Protein AF-A0A7X8IBM7-F1 (afdb_monomer_lite)

Radius of gyration: 18.52 Å; chains: 1; bounding box: 45×25×58 Å

Sequence (154 aa):
MNSMEETVKLARRVSGMVKEYMAVQDDLFKPSIRKVLRIPGIYRPADYGKNKKILEDLLAGLSEVKSAIRRDASDSSPAEAKFLGNLRGYVSLMTAATEKLAHICGRLGERSGGGDYGKDEYVQDMSELRAVQKEHLEAGVKLHEMMKELSAGG

pLDDT: mean 85.17, std 13.75, range [42.06, 97.62]

Foldseek 3Di:
DDLVVVLVVLVVLVVVLVVLVVVLVCLQDPDDPLCPDPDVPSNDHRPLVVSLVSLVVSLVVLVVSLVSLVVSLVPDDPLSVVLSVLVNVLSVLVNVLSVLSSVLSVLVVCVVVVHDDDPVNNVVSVVVSVVSVVVSVVSVVVSVVSVVVVVVVD

Structure (mmCIF, N/CA/C/O backbone):
data_AF-A0A7X8IBM7-F1
#
_entry.id   AF-A0A7X8IBM7-F1
#
loop_
_atom_site.group_PDB
_atom_site.id
_atom_site.type_symbol
_atom_site.label_atom_id
_atom_site.label_alt_id
_atom_site.label_comp_id
_atom_site.label_asym_id
_atom_site.label_entity_id
_atom_site.label_seq_id
_atom_site.pdbx_PDB_ins_code
_atom_site.Cartn_x
_atom_site.Cartn_y
_atom_site.Cartn_z
_atom_site.occupancy
_atom_site.B_iso_or_equiv
_atom_site.auth_seq_id
_atom_site.auth_comp_id
_atom_site.auth_asym_id
_atom_site.auth_atom_id
_atom_site.pdbx_PDB_model_num
ATOM 1 N N . MET A 1 1 ? 17.076 12.508 -21.867 1.00 51.44 1 MET A N 1
ATOM 2 C CA . MET A 1 1 ? 17.133 11.800 -20.568 1.00 51.44 1 MET A CA 1
ATOM 3 C C . MET A 1 1 ? 17.141 10.311 -20.863 1.00 51.44 1 MET A C 1
ATOM 5 O O . MET A 1 1 ? 16.537 9.922 -21.853 1.00 51.44 1 MET A O 1
ATOM 9 N N . ASN A 1 2 ? 17.904 9.518 -20.112 1.00 70.56 2 ASN A N 1
ATOM 10 C CA . ASN A 1 2 ? 18.102 8.092 -20.390 1.00 70.56 2 ASN A CA 1
ATOM 11 C C . ASN A 1 2 ? 16.898 7.278 -19.864 1.00 70.56 2 ASN A C 1
ATOM 13 O O . ASN A 1 2 ? 16.520 7.470 -18.711 1.00 70.56 2 ASN A O 1
ATOM 17 N N . SER A 1 3 ? 16.315 6.385 -20.676 1.00 79.62 3 SER A N 1
ATOM 18 C CA . SER A 1 3 ? 15.175 5.509 -20.310 1.00 79.62 3 SER A CA 1
ATOM 19 C C . SER A 1 3 ? 15.4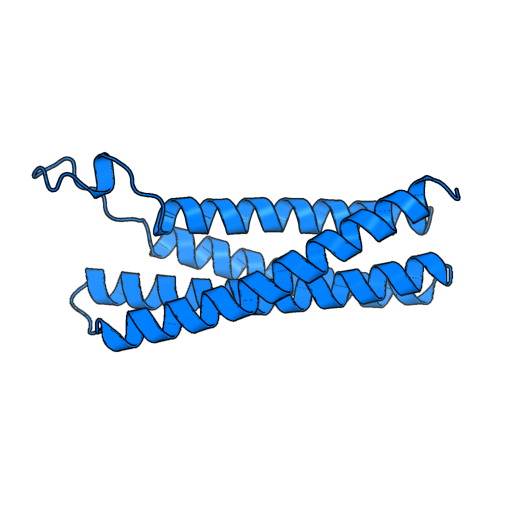03 4.767 -18.981 1.00 79.62 3 SER A C 1
ATOM 21 O O . SER A 1 3 ? 14.524 4.691 -18.115 1.00 79.62 3 SER A O 1
ATOM 23 N N . MET A 1 4 ? 16.641 4.320 -18.757 1.00 81.56 4 MET A N 1
ATOM 24 C CA . MET A 1 4 ? 17.039 3.635 -17.529 1.00 81.56 4 MET A CA 1
ATOM 25 C C . MET A 1 4 ? 16.958 4.538 -16.288 1.00 81.56 4 MET A C 1
ATOM 27 O O . MET A 1 4 ? 16.587 4.094 -15.201 1.00 81.56 4 MET A O 1
ATOM 31 N N . GLU A 1 5 ? 17.275 5.827 -16.431 1.00 85.19 5 GLU A N 1
ATOM 32 C CA . GLU A 1 5 ? 17.233 6.785 -15.323 1.00 85.19 5 GLU A CA 1
ATOM 33 C C . GLU A 1 5 ? 15.795 6.987 -14.820 1.00 85.19 5 GLU A C 1
ATOM 35 O O . GLU A 1 5 ? 15.557 7.002 -13.610 1.00 85.19 5 GLU A O 1
ATOM 40 N N . GLU A 1 6 ? 14.829 7.069 -15.737 1.00 86.25 6 GLU A N 1
ATOM 41 C CA . GLU A 1 6 ? 13.404 7.185 -15.405 1.00 86.25 6 GLU A CA 1
ATOM 42 C C . GLU A 1 6 ? 12.863 5.904 -14.761 1.00 86.25 6 GLU A C 1
ATOM 44 O O . GLU A 1 6 ? 12.192 5.958 -13.726 1.00 86.25 6 GLU A O 1
ATOM 49 N N . THR A 1 7 ? 13.273 4.737 -15.267 1.00 86.81 7 THR A N 1
ATOM 50 C CA . THR A 1 7 ? 12.945 3.439 -14.657 1.00 86.81 7 THR A CA 1
ATOM 51 C C . THR A 1 7 ? 13.427 3.358 -13.201 1.00 86.81 7 THR A C 1
ATOM 53 O O . THR A 1 7 ? 12.677 2.957 -12.302 1.00 86.81 7 THR A O 1
ATOM 56 N N . VAL A 1 8 ? 14.659 3.802 -12.925 1.00 87.94 8 VAL A N 1
ATOM 57 C CA . VAL A 1 8 ? 15.212 3.846 -11.561 1.00 87.94 8 VAL A CA 1
ATOM 58 C C . VAL A 1 8 ? 14.465 4.853 -10.680 1.00 87.94 8 VAL A C 1
ATOM 60 O O .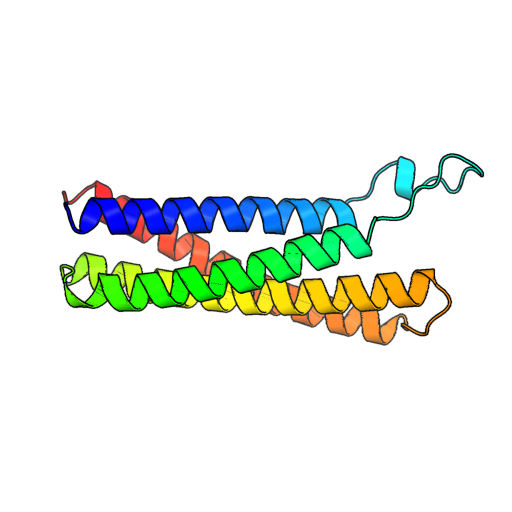 VAL A 1 8 ? 14.204 4.563 -9.507 1.00 87.94 8 VAL A O 1
ATOM 63 N N . LYS A 1 9 ? 14.088 6.023 -11.212 1.00 90.62 9 LYS A N 1
ATOM 64 C CA . LYS A 1 9 ? 13.284 7.017 -10.478 1.00 90.62 9 LYS A CA 1
ATOM 65 C C . LYS A 1 9 ? 11.924 6.453 -10.075 1.00 90.62 9 LYS A C 1
ATOM 67 O O . LYS A 1 9 ? 11.536 6.604 -8.914 1.00 90.62 9 LYS A O 1
ATOM 72 N N . LEU A 1 10 ? 11.239 5.747 -10.975 1.00 91.06 10 LEU A N 1
ATOM 73 C CA . LEU A 1 10 ? 9.969 5.083 -10.672 1.00 91.06 10 LEU A CA 1
ATOM 74 C C . LEU A 1 10 ? 10.124 4.029 -9.575 1.00 91.06 10 LEU A C 1
ATOM 76 O O . LEU A 1 10 ? 9.364 4.040 -8.606 1.00 91.06 10 LEU A O 1
ATOM 80 N N . ALA A 1 11 ? 11.139 3.167 -9.670 1.00 90.25 11 ALA A N 1
ATOM 81 C CA . ALA A 1 11 ? 11.405 2.152 -8.652 1.00 90.25 11 ALA A CA 1
ATOM 82 C C . ALA A 1 11 ? 11.680 2.774 -7.268 1.00 90.25 11 ALA A C 1
ATOM 84 O O . ALA A 1 11 ? 11.156 2.309 -6.252 1.00 90.25 11 ALA A O 1
ATOM 85 N N . ARG A 1 12 ? 12.450 3.871 -7.211 1.00 92.12 12 ARG A N 1
ATOM 86 C CA . ARG A 1 12 ? 12.709 4.614 -5.964 1.00 92.12 12 ARG A CA 1
ATOM 87 C C . ARG A 1 12 ? 11.448 5.255 -5.397 1.00 92.12 12 ARG A C 1
ATOM 89 O O . ARG A 1 12 ? 11.236 5.180 -4.188 1.00 92.12 12 ARG A O 1
ATOM 96 N N . ARG A 1 13 ? 10.605 5.847 -6.250 1.00 93.88 13 ARG A N 1
ATOM 97 C CA . ARG A 1 13 ? 9.315 6.414 -5.836 1.00 93.88 13 ARG A CA 1
ATOM 98 C C . ARG A 1 13 ? 8.440 5.336 -5.201 1.00 93.88 13 ARG A C 1
ATOM 100 O O . ARG A 1 13 ? 7.990 5.525 -4.077 1.00 93.88 13 ARG A O 1
ATOM 107 N N . VAL A 1 14 ? 8.288 4.185 -5.859 1.00 93.56 14 VAL A N 1
ATOM 108 C CA . VAL A 1 14 ? 7.548 3.032 -5.317 1.00 93.56 14 VAL A CA 1
ATOM 109 C C . VAL A 1 14 ? 8.123 2.580 -3.973 1.00 93.56 14 VAL A C 1
ATOM 111 O O . VAL A 1 14 ? 7.373 2.394 -3.021 1.00 93.56 14 VAL A O 1
ATOM 114 N N . SER A 1 15 ? 9.450 2.475 -3.849 1.00 91.50 15 SER A N 1
ATOM 115 C CA . SER A 1 15 ? 10.098 2.128 -2.576 1.00 91.50 15 SER A CA 1
ATOM 116 C C . SER A 1 15 ? 9.772 3.121 -1.450 1.00 91.50 15 SER A C 1
ATOM 118 O O . SER A 1 15 ? 9.556 2.706 -0.311 1.00 91.50 15 SER A O 1
ATOM 120 N N . GLY A 1 16 ? 9.699 4.421 -1.753 1.00 93.88 16 GLY A N 1
ATOM 121 C CA . GLY A 1 16 ? 9.249 5.444 -0.805 1.00 93.88 16 GLY A CA 1
ATOM 122 C C . GLY A 1 16 ? 7.820 5.194 -0.318 1.00 93.88 16 GLY A C 1
ATOM 123 O O . GLY A 1 16 ? 7.581 5.145 0.886 1.00 93.88 16 GLY A O 1
ATOM 124 N N . MET A 1 17 ? 6.902 4.917 -1.245 1.00 95.75 17 MET A N 1
ATOM 125 C CA . MET A 1 17 ? 5.500 4.629 -0.925 1.00 95.75 17 MET A CA 1
ATOM 126 C C . MET A 1 17 ? 5.348 3.372 -0.058 1.00 95.75 17 MET A C 1
ATOM 128 O O . MET A 1 17 ? 4.516 3.333 0.845 1.00 95.75 17 MET A O 1
ATOM 132 N N . VAL A 1 18 ? 6.165 2.339 -0.292 1.00 92.75 18 VAL A N 1
ATOM 133 C CA . VAL A 1 18 ? 6.166 1.118 0.535 1.00 92.75 18 VAL A CA 1
ATOM 134 C C . VAL A 1 18 ? 6.535 1.437 1.983 1.00 92.75 18 VAL A C 1
ATOM 136 O O . VAL A 1 18 ? 5.924 0.900 2.904 1.00 92.75 18 VAL A O 1
ATOM 139 N N . LYS A 1 19 ? 7.495 2.342 2.208 1.00 93.19 19 LYS A N 1
ATOM 140 C CA . LYS A 1 19 ? 7.874 2.765 3.565 1.00 93.19 19 LYS A CA 1
ATOM 141 C C . LYS A 1 19 ? 6.739 3.503 4.268 1.00 93.19 19 LYS A C 1
ATOM 143 O O . LYS A 1 19 ? 6.508 3.260 5.449 1.00 93.19 19 LYS A O 1
ATOM 148 N N . GLU A 1 20 ? 6.025 4.369 3.556 1.00 94.12 20 GLU A N 1
ATOM 149 C CA . GLU A 1 20 ? 4.848 5.064 4.092 1.00 94.12 20 GLU A CA 1
ATOM 150 C C . GLU A 1 20 ? 3.728 4.080 4.446 1.00 94.12 20 GLU A C 1
ATOM 152 O O . GLU A 1 20 ? 3.183 4.134 5.548 1.00 94.12 20 GLU A O 1
ATOM 157 N N . TYR A 1 21 ? 3.454 3.113 3.566 1.00 93.62 21 TYR A N 1
ATOM 158 C CA . TYR A 1 21 ? 2.514 2.026 3.836 1.00 93.62 21 TYR A CA 1
ATOM 159 C C . TYR A 1 21 ? 2.890 1.243 5.106 1.00 93.62 21 TYR A C 1
ATOM 161 O O . TYR A 1 21 ? 2.052 1.042 5.986 1.00 93.62 21 TYR A O 1
ATOM 169 N N . MET A 1 22 ? 4.161 0.849 5.248 1.00 90.44 22 MET A N 1
ATOM 170 C CA . MET A 1 22 ? 4.658 0.152 6.442 1.00 90.44 22 MET A CA 1
ATOM 171 C C . MET A 1 22 ? 4.548 1.007 7.710 1.00 90.44 22 MET A C 1
ATOM 173 O O . MET A 1 22 ? 4.227 0.482 8.773 1.00 90.44 22 MET A O 1
ATOM 177 N N . ALA A 1 23 ? 4.770 2.320 7.615 1.00 91.12 23 ALA A N 1
ATOM 178 C CA . ALA A 1 23 ? 4.615 3.222 8.752 1.00 91.12 23 ALA A CA 1
ATOM 179 C C . ALA A 1 23 ? 3.165 3.250 9.263 1.00 91.12 23 ALA A C 1
ATOM 181 O O . ALA A 1 23 ? 2.947 3.236 10.475 1.00 91.12 23 ALA A O 1
ATOM 182 N N . VAL A 1 24 ? 2.179 3.219 8.360 1.00 91.62 24 VAL A N 1
ATOM 183 C CA . VAL A 1 24 ? 0.761 3.118 8.739 1.00 91.62 24 VAL A CA 1
ATOM 184 C C . VAL A 1 24 ? 0.455 1.766 9.384 1.00 91.62 24 VAL A C 1
ATOM 186 O O . VAL A 1 24 ? -0.236 1.715 10.398 1.00 91.62 24 VAL A O 1
ATOM 189 N N . GLN A 1 25 ? 0.992 0.661 8.859 1.00 89.25 25 GLN A N 1
ATOM 190 C CA . GLN A 1 25 ? 0.827 -0.653 9.493 1.00 89.25 25 GLN A CA 1
ATOM 191 C C . GLN A 1 25 ? 1.389 -0.695 10.912 1.00 89.25 25 GLN A C 1
ATOM 193 O O . GLN A 1 25 ? 0.739 -1.218 11.820 1.00 89.25 25 GLN A O 1
ATOM 198 N N . ASP A 1 26 ? 2.581 -0.135 11.106 1.00 87.00 26 ASP A N 1
ATOM 199 C CA . ASP A 1 26 ? 3.212 -0.033 12.415 1.00 87.00 26 ASP A CA 1
ATOM 200 C C . ASP A 1 26 ? 2.351 0.823 13.359 1.00 87.00 26 ASP A C 1
ATOM 202 O O . ASP A 1 26 ? 2.086 0.432 14.502 1.00 87.00 26 ASP A O 1
ATOM 206 N N . ASP A 1 27 ? 1.838 1.960 12.886 1.00 85.94 27 ASP A N 1
ATOM 207 C CA . ASP A 1 27 ? 0.969 2.814 13.694 1.00 85.94 27 ASP A CA 1
ATOM 208 C C . ASP A 1 27 ? -0.391 2.177 14.007 1.00 85.94 27 ASP A C 1
ATOM 210 O O . ASP A 1 27 ? -0.933 2.409 15.084 1.00 85.94 27 ASP A O 1
ATOM 214 N N . LEU A 1 28 ? -0.924 1.302 13.156 1.00 83.62 28 LEU A N 1
ATOM 215 C CA . LEU A 1 28 ? -2.178 0.601 13.432 1.00 83.62 28 LEU A CA 1
ATOM 216 C C . LEU A 1 28 ? -1.970 -0.612 14.348 1.00 83.62 28 LEU A C 1
ATOM 218 O O . LEU A 1 28 ? -2.638 -0.734 15.375 1.00 83.62 28 LEU A O 1
ATOM 222 N N . PHE A 1 29 ? -1.009 -1.482 14.039 1.00 81.56 29 PHE A N 1
ATOM 223 C CA . PHE A 1 29 ? -0.953 -2.830 14.616 1.00 81.56 29 PHE A CA 1
ATOM 224 C C . PHE A 1 29 ? 0.203 -3.075 15.579 1.00 81.56 29 PHE A C 1
ATOM 226 O O . PHE A 1 29 ? 0.120 -3.996 16.394 1.00 81.56 29 PHE A O 1
ATOM 233 N N . LYS A 1 30 ? 1.279 -2.282 15.532 1.00 75.31 30 LYS A N 1
ATOM 234 C CA . LYS A 1 30 ? 2.433 -2.531 16.401 1.00 75.31 30 LYS A CA 1
ATOM 235 C C . LYS A 1 30 ? 2.033 -2.338 17.866 1.00 75.31 30 LYS A C 1
ATOM 237 O O . LYS A 1 30 ? 1.516 -1.260 18.210 1.00 75.31 30 LYS A O 1
ATOM 242 N N . PRO A 1 31 ? 2.286 -3.333 18.739 1.00 61.28 31 PRO A N 1
ATOM 243 C CA . PRO A 1 31 ? 2.076 -3.185 20.169 1.00 61.28 31 PRO A CA 1
ATOM 244 C C . PRO A 1 31 ? 2.974 -2.057 20.676 1.00 61.28 31 PRO A C 1
ATOM 246 O O . PRO A 1 31 ? 4.197 -2.134 20.583 1.00 61.28 31 PRO A O 1
ATOM 249 N N . SER A 1 32 ? 2.378 -0.988 21.195 1.00 53.84 32 SER A N 1
ATOM 250 C CA . SER A 1 32 ? 3.119 0.059 21.893 1.00 53.84 32 SER A CA 1
ATOM 251 C C . SER A 1 32 ? 2.608 0.149 23.323 1.00 53.84 32 SER A C 1
ATOM 253 O O . SER A 1 32 ? 1.413 -0.005 23.576 1.00 53.84 32 SER A O 1
ATOM 255 N N . ILE A 1 33 ? 3.506 0.422 24.269 1.00 46.50 33 ILE A N 1
ATOM 256 C CA . ILE A 1 33 ? 3.170 0.560 25.696 1.00 46.50 33 ILE A CA 1
ATOM 257 C C . ILE A 1 33 ? 2.052 1.606 25.898 1.00 46.50 33 ILE A C 1
ATOM 259 O O . ILE A 1 33 ? 1.176 1.414 26.737 1.00 46.50 33 ILE A O 1
ATOM 263 N N . ARG A 1 34 ? 2.002 2.651 25.051 1.00 48.41 34 ARG A N 1
ATOM 264 C CA . ARG A 1 34 ? 0.945 3.685 25.043 1.00 48.41 34 ARG A CA 1
ATOM 265 C C . ARG A 1 34 ? -0.427 3.182 24.562 1.00 48.41 34 ARG A C 1
ATOM 267 O O . ARG A 1 34 ? -1.439 3.781 24.909 1.00 48.41 34 ARG A O 1
ATOM 274 N N . LYS A 1 35 ? -0.470 2.109 23.763 1.00 50.44 35 LYS A N 1
ATOM 275 C CA . LYS A 1 35 ? -1.704 1.458 23.280 1.00 50.44 35 LYS A CA 1
ATOM 276 C C . LYS A 1 35 ? -2.186 0.336 24.207 1.00 50.44 35 LYS A C 1
ATOM 278 O O . LYS A 1 35 ? -3.375 0.035 24.220 1.00 50.44 35 LYS A O 1
ATOM 283 N N . VAL A 1 36 ? -1.271 -0.291 24.949 1.00 45.88 36 VAL A N 1
ATOM 284 C CA . VAL A 1 36 ? -1.541 -1.466 25.800 1.00 45.88 36 VAL A CA 1
ATOM 285 C C . VAL A 1 36 ? -1.964 -1.068 27.218 1.00 45.88 36 VAL A C 1
ATOM 287 O O . VAL A 1 36 ? -2.835 -1.711 27.800 1.00 45.88 36 VAL A O 1
ATOM 290 N N . LEU A 1 37 ? -1.415 0.015 27.775 1.00 42.06 37 LEU A N 1
ATOM 291 C CA . LEU A 1 37 ? -1.821 0.518 29.088 1.00 42.06 37 LEU A CA 1
ATOM 292 C C . LEU A 1 37 ? -2.998 1.494 28.952 1.00 42.06 37 LEU A C 1
ATOM 294 O O . LEU A 1 37 ? -2.818 2.666 28.620 1.00 42.06 37 LEU A O 1
ATOM 298 N N . ARG A 1 38 ? -4.214 1.021 29.265 1.00 48.22 38 ARG A N 1
ATOM 299 C CA . ARG A 1 38 ? -5.404 1.862 29.508 1.00 48.22 38 ARG A CA 1
ATOM 300 C C . ARG A 1 38 ? -5.270 2.626 30.835 1.00 48.22 38 ARG A C 1
ATOM 302 O O . ARG A 1 38 ? -6.071 2.452 31.746 1.00 48.22 38 ARG A O 1
ATOM 309 N N . ILE A 1 39 ? -4.241 3.459 30.961 1.00 49.34 39 ILE A N 1
ATOM 310 C CA . ILE A 1 39 ? -4.161 4.439 32.046 1.00 49.34 39 ILE A CA 1
ATOM 311 C C . ILE A 1 39 ? -5.022 5.640 31.620 1.00 49.34 39 ILE A C 1
ATOM 313 O O . ILE A 1 39 ? -4.766 6.201 30.543 1.00 49.34 39 ILE A O 1
ATOM 317 N N . PRO A 1 40 ? -6.039 6.039 32.409 1.00 42.91 40 PRO A N 1
ATOM 318 C CA . PRO A 1 40 ? -6.802 7.258 32.154 1.00 42.91 40 PRO A CA 1
ATOM 319 C C . PRO A 1 40 ? -5.846 8.447 31.955 1.00 42.91 40 PRO A C 1
ATOM 321 O O . PRO A 1 40 ? -5.013 8.718 32.814 1.00 42.91 40 PRO A O 1
ATOM 324 N N . GLY A 1 41 ? -5.910 9.109 30.795 1.00 46.91 41 GLY A N 1
ATOM 325 C CA . GLY A 1 41 ? -5.035 10.238 30.435 1.00 46.91 41 GLY A CA 1
ATOM 326 C C . GLY A 1 41 ? -3.759 9.906 29.638 1.00 46.91 41 GLY A C 1
ATOM 327 O O . GLY A 1 41 ? -3.138 10.827 29.115 1.00 46.91 41 GLY A O 1
ATOM 328 N N . ILE A 1 42 ? -3.376 8.629 29.482 1.00 49.44 42 ILE A N 1
ATOM 329 C CA . ILE A 1 42 ? -2.174 8.205 28.714 1.00 49.44 42 ILE A CA 1
ATOM 330 C C . ILE A 1 42 ? -2.539 7.314 27.512 1.00 49.44 42 ILE A C 1
ATOM 332 O O . ILE A 1 42 ? -1.781 7.240 26.541 1.00 49.44 42 ILE A O 1
ATOM 336 N N . TYR A 1 43 ? -3.717 6.679 27.534 1.00 49.72 43 TYR A N 1
ATOM 337 C CA . TYR A 1 43 ? -4.244 5.942 26.385 1.00 49.72 43 TYR A CA 1
ATOM 338 C C . TYR A 1 43 ? -4.504 6.892 25.213 1.00 49.72 43 TYR A C 1
ATOM 340 O O . TYR A 1 43 ? -5.400 7.736 25.272 1.00 49.72 43 TYR A O 1
ATOM 348 N N . ARG A 1 44 ? -3.735 6.733 24.132 1.00 55.78 44 ARG A N 1
ATOM 349 C CA . ARG A 1 44 ? -3.979 7.426 22.866 1.00 55.78 44 ARG A CA 1
ATOM 350 C C . ARG A 1 44 ? -4.291 6.369 21.803 1.00 55.78 44 ARG A C 1
ATOM 352 O O . ARG A 1 44 ? -3.375 5.635 21.424 1.00 55.78 44 ARG A O 1
ATOM 359 N N . PRO A 1 45 ? -5.558 6.227 21.374 1.00 66.19 45 PRO A N 1
ATOM 360 C CA . PRO A 1 45 ? -5.882 5.348 20.258 1.00 66.19 45 PRO A CA 1
ATOM 361 C C . PRO A 1 45 ? -5.132 5.810 19.001 1.00 66.19 45 PRO A C 1
ATOM 363 O O . PRO A 1 45 ? -4.716 6.969 18.911 1.00 66.19 45 PRO A O 1
ATOM 366 N N . ALA A 1 46 ? -4.924 4.890 18.056 1.00 76.69 46 ALA A N 1
ATOM 367 C CA . ALA A 1 46 ? -4.354 5.242 16.760 1.00 76.69 46 ALA A CA 1
ATOM 368 C C . ALA A 1 46 ? -5.207 6.336 16.099 1.00 76.69 46 ALA A C 1
ATOM 370 O O . ALA A 1 46 ? -6.432 6.354 16.245 1.00 76.69 46 ALA A O 1
ATOM 371 N N . ASP A 1 47 ? -4.560 7.250 15.380 1.00 86.56 47 ASP A N 1
ATOM 372 C CA . ASP A 1 47 ? -5.268 8.297 14.648 1.00 86.56 47 ASP A CA 1
ATOM 373 C C . ASP A 1 47 ? -5.769 7.721 13.319 1.00 86.56 47 ASP A C 1
ATOM 375 O O . ASP A 1 47 ? -5.121 7.823 12.274 1.00 86.56 47 ASP A O 1
ATOM 379 N N . TYR A 1 48 ? -6.922 7.052 13.377 1.00 88.75 48 TYR A N 1
ATOM 380 C CA . TYR A 1 48 ? -7.522 6.396 12.215 1.00 88.75 48 TYR A CA 1
ATOM 381 C C . TYR A 1 48 ? -7.849 7.383 11.091 1.00 88.75 48 TYR A C 1
ATOM 383 O O . TYR A 1 48 ? -7.753 7.017 9.923 1.00 88.75 48 TYR A O 1
ATOM 391 N N . GLY A 1 49 ? -8.192 8.634 11.419 1.00 89.25 49 GLY A N 1
ATOM 392 C CA . GLY A 1 49 ? -8.461 9.674 10.426 1.00 89.25 49 GLY A CA 1
ATOM 393 C C . GLY A 1 49 ? -7.197 10.062 9.664 1.00 89.25 49 GLY A C 1
ATOM 394 O O . GLY A 1 49 ? -7.183 10.054 8.433 1.00 89.25 49 GLY A O 1
ATOM 395 N N . LYS A 1 50 ? -6.104 10.323 10.390 1.00 93.06 50 LYS A N 1
ATOM 396 C CA . LYS A 1 50 ? -4.797 10.605 9.787 1.00 93.06 50 LYS A CA 1
ATOM 397 C C . LYS A 1 50 ? -4.289 9.430 8.952 1.00 93.06 50 LYS A C 1
ATOM 399 O O . LYS A 1 50 ? -3.855 9.638 7.822 1.00 93.06 50 LYS A O 1
ATOM 404 N N . ASN A 1 51 ? -4.349 8.211 9.485 1.00 93.31 51 ASN A N 1
ATOM 405 C CA . ASN A 1 51 ? -3.879 7.019 8.779 1.00 93.31 51 ASN A CA 1
ATOM 406 C C . ASN A 1 51 ? -4.711 6.731 7.528 1.00 93.31 51 ASN A C 1
ATOM 408 O O . ASN A 1 51 ? -4.137 6.437 6.484 1.00 93.31 51 ASN A O 1
ATOM 412 N N . LYS A 1 52 ? -6.040 6.886 7.591 1.00 94.06 52 LYS A N 1
ATOM 413 C CA . LYS A 1 52 ? -6.908 6.746 6.417 1.00 94.06 52 LYS A CA 1
ATOM 414 C C . LYS A 1 52 ? -6.529 7.741 5.321 1.00 94.06 52 LYS A C 1
ATOM 416 O O . LYS A 1 52 ? -6.364 7.326 4.181 1.00 94.06 52 LYS A O 1
ATOM 421 N N . LYS A 1 53 ? -6.299 9.010 5.674 1.00 96.06 53 LYS A N 1
ATOM 422 C CA . LYS A 1 53 ? -5.860 10.029 4.712 1.00 96.06 53 LYS A CA 1
ATOM 423 C C . LYS A 1 53 ? -4.525 9.671 4.050 1.00 96.06 53 LYS A C 1
ATOM 425 O O . LYS A 1 53 ? -4.418 9.748 2.835 1.00 96.06 53 LYS A O 1
ATOM 430 N N . ILE A 1 54 ? -3.533 9.224 4.828 1.00 96.50 54 ILE A N 1
ATOM 431 C CA . ILE A 1 54 ? -2.241 8.771 4.276 1.00 96.50 54 ILE A CA 1
ATOM 432 C C . ILE A 1 54 ? -2.453 7.627 3.274 1.00 96.50 54 ILE A C 1
ATOM 434 O O . ILE A 1 54 ? -1.827 7.605 2.219 1.00 96.50 54 ILE A O 1
ATOM 438 N N . LEU A 1 55 ? -3.344 6.681 3.580 1.00 97.38 55 LEU A N 1
ATOM 439 C CA . LEU A 1 55 ? -3.648 5.567 2.681 1.00 97.38 55 LEU A CA 1
ATOM 440 C C . LEU A 1 55 ? -4.370 6.029 1.406 1.00 97.38 55 LEU A C 1
ATOM 442 O O . LEU A 1 55 ? -4.062 5.528 0.331 1.00 97.38 55 LEU A O 1
ATOM 446 N N . GLU A 1 56 ? -5.285 6.995 1.493 1.00 97.00 56 GLU A N 1
ATOM 447 C CA . GLU A 1 56 ? -5.947 7.599 0.327 1.00 97.00 56 GLU A CA 1
ATOM 448 C C . GLU A 1 56 ? -4.949 8.348 -0.573 1.00 97.00 56 GLU A C 1
ATOM 450 O O . GLU A 1 56 ? -4.943 8.146 -1.791 1.00 97.00 56 GLU A O 1
ATOM 455 N N . ASP A 1 57 ? -4.047 9.134 0.023 1.00 97.12 57 ASP A N 1
ATOM 456 C CA . ASP A 1 57 ? -2.970 9.830 -0.691 1.00 97.12 57 ASP A CA 1
ATOM 457 C C . ASP A 1 57 ? -2.018 8.821 -1.372 1.00 97.12 57 ASP A C 1
ATOM 459 O O . ASP A 1 57 ? -1.626 8.996 -2.532 1.00 97.12 57 ASP A O 1
ATOM 463 N N . LEU A 1 58 ? -1.705 7.704 -0.699 1.00 97.06 58 LEU A N 1
ATOM 464 C CA . LEU A 1 58 ? -0.944 6.596 -1.281 1.00 97.06 58 LEU A CA 1
ATOM 465 C C . LEU A 1 58 ? -1.662 5.980 -2.488 1.00 97.06 58 LEU A C 1
ATOM 467 O O . LEU A 1 58 ? -1.020 5.742 -3.511 1.00 97.06 58 LEU A O 1
ATOM 471 N N . LEU A 1 59 ? -2.974 5.740 -2.416 1.00 97.62 59 LEU A N 1
ATOM 472 C CA . LEU A 1 59 ? -3.742 5.189 -3.541 1.00 97.62 59 LEU A CA 1
ATOM 473 C C . LEU A 1 59 ? -3.701 6.106 -4.766 1.00 97.62 59 LEU A C 1
ATOM 475 O O . LEU A 1 59 ? -3.477 5.626 -5.884 1.00 97.62 59 LEU A O 1
ATOM 479 N N . ALA A 1 60 ? -3.845 7.417 -4.559 1.00 96.50 60 ALA A N 1
ATOM 480 C CA . ALA A 1 60 ? -3.700 8.401 -5.626 1.00 96.50 60 ALA A CA 1
ATOM 481 C C . ALA A 1 60 ? -2.298 8.328 -6.257 1.00 96.50 60 ALA A C 1
ATOM 483 O O . ALA A 1 60 ? -2.168 8.163 -7.474 1.00 96.50 60 ALA A O 1
ATOM 484 N N . GLY A 1 61 ? -1.245 8.323 -5.434 1.00 96.31 61 GLY A N 1
ATOM 485 C CA . GLY A 1 61 ? 0.131 8.203 -5.916 1.00 96.31 61 GLY A CA 1
ATOM 486 C C . GLY A 1 61 ? 0.413 6.889 -6.663 1.00 96.31 61 GLY A C 1
ATOM 487 O O . GLY A 1 61 ? 1.132 6.891 -7.663 1.00 96.31 61 GLY A O 1
ATOM 488 N N . LEU A 1 62 ? -0.169 5.762 -6.235 1.00 95.88 62 LEU A N 1
ATOM 489 C CA . LEU A 1 62 ? 0.027 4.455 -6.877 1.00 95.88 62 LEU A CA 1
ATOM 490 C C . LEU A 1 62 ? -0.640 4.425 -8.257 1.00 95.88 62 LEU A C 1
ATOM 492 O O . LEU A 1 62 ? -0.108 3.824 -9.196 1.00 95.88 62 LEU A O 1
ATOM 496 N N . SER A 1 63 ? -1.777 5.112 -8.403 1.00 95.06 63 SER A N 1
ATOM 497 C CA . SER A 1 63 ? -2.450 5.311 -9.689 1.00 95.06 63 SER A CA 1
ATOM 498 C C . SER A 1 63 ? -1.602 6.143 -10.661 1.00 95.06 63 SER A C 1
ATOM 500 O O . SER A 1 63 ? -1.438 5.776 -11.833 1.00 95.06 63 SER A O 1
ATOM 502 N N . GLU A 1 64 ? -0.982 7.220 -10.172 1.00 94.75 64 GLU A N 1
ATOM 503 C CA . GLU A 1 64 ? -0.053 8.030 -10.968 1.00 94.75 64 GLU A CA 1
ATOM 504 C C . GLU A 1 64 ? 1.161 7.221 -11.424 1.00 94.75 64 GLU A C 1
ATOM 506 O O . GLU A 1 64 ? 1.525 7.261 -12.601 1.00 94.75 64 GLU A O 1
ATOM 511 N N . VAL A 1 65 ? 1.763 6.444 -10.519 1.00 94.31 65 VAL A N 1
ATOM 512 C CA . VAL A 1 65 ? 2.911 5.585 -10.834 1.00 94.31 65 VAL A CA 1
ATOM 513 C C . VAL A 1 65 ? 2.538 4.529 -11.873 1.00 94.31 65 VAL A C 1
ATOM 515 O O . VAL A 1 65 ? 3.266 4.358 -12.848 1.00 94.31 65 VAL A O 1
ATOM 518 N N . LYS A 1 66 ? 1.388 3.856 -11.735 1.00 93.44 66 LYS A N 1
ATOM 519 C CA . LYS A 1 66 ? 0.882 2.922 -12.761 1.00 93.44 66 LYS A CA 1
ATOM 520 C C . LYS A 1 66 ? 0.769 3.581 -14.131 1.00 93.44 66 LYS A C 1
ATOM 522 O O . LYS A 1 66 ? 1.077 2.951 -15.144 1.00 93.44 66 LYS A O 1
ATOM 527 N N . SER A 1 67 ? 0.304 4.825 -14.161 1.00 92.06 67 SER A N 1
ATOM 528 C CA . SER A 1 67 ? 0.151 5.594 -15.394 1.00 92.06 67 SER A CA 1
ATOM 529 C C . SER A 1 67 ? 1.503 5.999 -15.981 1.00 92.06 67 SER A C 1
ATOM 531 O O . SER A 1 67 ? 1.673 5.912 -17.192 1.00 92.06 67 SER A O 1
ATOM 533 N N . ALA A 1 68 ? 2.473 6.371 -15.142 1.00 90.94 68 ALA A N 1
ATOM 534 C CA . ALA A 1 68 ? 3.841 6.658 -15.567 1.00 90.94 68 ALA A CA 1
ATOM 535 C C . ALA A 1 68 ? 4.531 5.419 -16.151 1.00 90.94 68 ALA A C 1
ATOM 537 O O . ALA A 1 68 ? 5.004 5.475 -17.276 1.00 90.94 68 ALA A O 1
ATOM 538 N N . ILE A 1 69 ? 4.447 4.268 -15.474 1.00 90.62 69 ILE A N 1
ATOM 539 C CA . ILE A 1 69 ? 5.017 3.005 -15.969 1.00 90.62 69 ILE A CA 1
ATOM 540 C C . ILE A 1 69 ? 4.479 2.647 -17.364 1.00 90.62 69 ILE A C 1
ATOM 542 O O . ILE A 1 69 ? 5.225 2.166 -18.209 1.00 90.62 69 ILE A O 1
ATOM 546 N N . ARG A 1 70 ? 3.182 2.868 -17.625 1.00 87.12 70 ARG A N 1
ATOM 547 C CA . ARG A 1 70 ? 2.588 2.606 -18.948 1.00 87.12 70 ARG A CA 1
ATOM 548 C C . ARG A 1 70 ? 3.154 3.499 -20.049 1.00 87.12 70 ARG A C 1
ATOM 550 O O . ARG A 1 70 ? 3.230 3.032 -21.178 1.00 87.12 70 ARG A O 1
ATOM 557 N N . ARG A 1 71 ? 3.472 4.757 -19.734 1.00 86.44 71 ARG A N 1
ATOM 558 C CA . ARG A 1 71 ? 4.075 5.687 -20.694 1.00 86.44 71 ARG A CA 1
ATOM 559 C C . ARG A 1 71 ? 5.524 5.307 -20.954 1.00 86.44 71 ARG A C 1
ATOM 561 O O . ARG A 1 71 ? 5.894 5.137 -22.101 1.00 86.44 71 ARG A O 1
ATOM 568 N N . ASP A 1 72 ? 6.297 5.081 -19.900 1.00 79.94 72 ASP A N 1
ATOM 569 C CA . ASP A 1 72 ? 7.738 4.852 -20.025 1.00 79.94 72 ASP A CA 1
ATOM 570 C C . ASP A 1 72 ? 8.052 3.509 -20.702 1.00 79.94 72 ASP A C 1
ATOM 572 O O . ASP A 1 72 ? 9.057 3.391 -21.397 1.00 79.94 72 ASP A O 1
ATOM 576 N N . ALA A 1 73 ? 7.157 2.519 -20.571 1.00 75.94 73 ALA A N 1
ATOM 577 C CA . ALA A 1 73 ? 7.285 1.206 -21.202 1.00 75.94 73 ALA A CA 1
ATOM 578 C C . ALA A 1 73 ? 7.249 1.220 -22.745 1.00 75.94 73 ALA A C 1
ATOM 580 O O . ALA A 1 73 ? 7.635 0.218 -23.346 1.00 75.94 73 ALA A O 1
ATOM 581 N N . SER A 1 74 ? 6.760 2.285 -23.398 1.00 72.06 74 SER A N 1
ATOM 582 C CA . SER A 1 74 ? 6.684 2.330 -24.870 1.00 72.06 74 SER A CA 1
ATOM 583 C C . SER A 1 74 ? 8.046 2.497 -25.538 1.00 72.06 74 SER A C 1
ATOM 585 O O . SER A 1 74 ? 8.229 2.032 -26.660 1.00 72.06 74 SER A O 1
ATOM 587 N N . ASP A 1 75 ? 8.993 3.116 -24.831 1.00 78.31 75 ASP A N 1
ATOM 588 C CA . ASP A 1 75 ? 10.271 3.566 -25.392 1.00 78.31 75 ASP A CA 1
ATOM 589 C C . ASP A 1 75 ? 11.470 2.805 -24.789 1.00 78.31 75 ASP A C 1
ATOM 591 O O . ASP A 1 75 ? 12.626 3.156 -25.029 1.00 78.31 75 ASP A O 1
ATOM 595 N N . SER A 1 76 ? 11.210 1.762 -23.989 1.00 82.50 76 SER A N 1
ATOM 596 C CA . SER A 1 76 ? 12.237 1.034 -23.233 1.00 82.50 76 SER A CA 1
ATOM 597 C C . SER A 1 76 ? 12.829 -0.156 -23.992 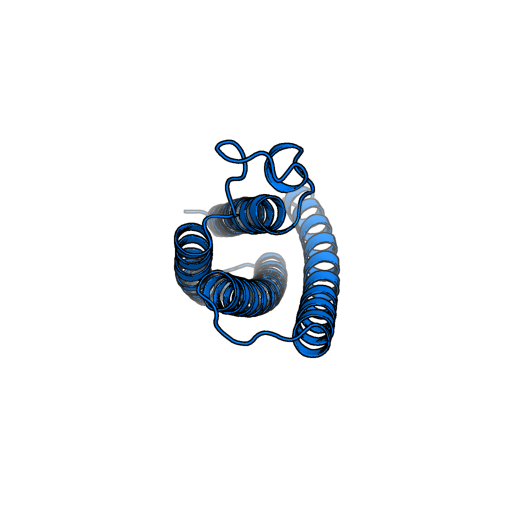1.00 82.50 76 SER A C 1
ATOM 599 O O . SER A 1 76 ? 12.200 -0.759 -24.865 1.00 82.50 76 SER A O 1
ATOM 601 N N . SER A 1 77 ? 14.032 -0.577 -23.590 1.00 86.69 77 SER A N 1
ATOM 602 C CA . SER A 1 77 ? 14.608 -1.846 -24.062 1.00 86.69 77 SER A CA 1
ATOM 603 C C . S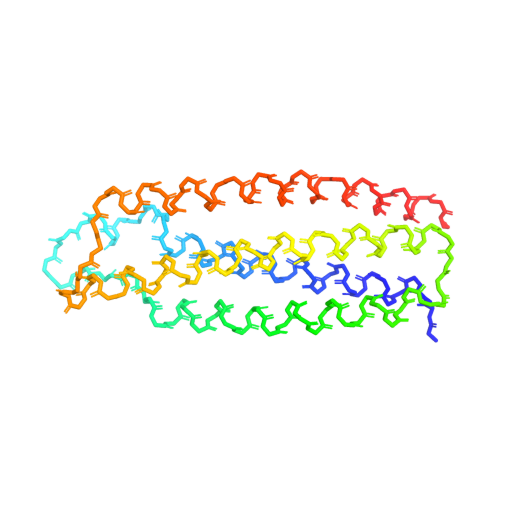ER A 1 77 ? 13.758 -3.058 -23.623 1.00 86.69 77 SER A C 1
ATOM 605 O O . SER A 1 77 ? 13.009 -2.963 -22.648 1.00 86.69 77 SER A O 1
ATOM 607 N N . PRO A 1 78 ? 13.885 -4.245 -24.250 1.00 87.88 78 PRO A N 1
ATOM 608 C CA . PRO A 1 78 ? 13.130 -5.433 -23.833 1.00 87.88 78 PRO A CA 1
ATOM 609 C C . PRO A 1 78 ? 13.326 -5.820 -22.356 1.00 87.88 78 PRO A C 1
ATOM 611 O O . PRO A 1 78 ? 12.386 -6.277 -21.701 1.00 87.88 78 PRO A O 1
ATOM 614 N N . ALA A 1 79 ? 14.533 -5.623 -21.815 1.00 86.69 79 ALA A N 1
ATOM 615 C CA . ALA A 1 79 ? 14.836 -5.888 -20.410 1.00 86.69 79 ALA A CA 1
ATOM 616 C C . ALA A 1 79 ? 14.150 -4.871 -19.479 1.00 86.69 79 ALA A C 1
ATOM 618 O O . ALA A 1 79 ? 13.522 -5.266 -18.492 1.00 86.69 79 ALA A O 1
ATOM 619 N N . GLU A 1 80 ? 14.200 -3.582 -19.827 1.00 87.75 80 GLU A N 1
ATOM 620 C CA . GLU A 1 80 ? 13.503 -2.515 -19.099 1.00 87.75 80 GLU A CA 1
ATOM 621 C C . GLU A 1 80 ? 11.983 -2.705 -19.151 1.00 87.75 80 GLU A C 1
ATOM 623 O O . GLU A 1 80 ? 11.327 -2.683 -18.112 1.00 87.75 80 GLU A O 1
ATOM 628 N N . ALA A 1 81 ? 11.415 -2.995 -20.324 1.00 89.19 81 ALA A N 1
ATOM 629 C CA . ALA A 1 81 ? 9.985 -3.241 -20.495 1.00 89.19 81 ALA A CA 1
ATOM 630 C C . ALA A 1 81 ? 9.506 -4.435 -19.649 1.00 89.19 81 ALA A C 1
ATOM 632 O O . ALA A 1 81 ? 8.451 -4.376 -19.008 1.00 89.19 81 ALA A O 1
ATOM 633 N N . LYS A 1 82 ? 10.307 -5.510 -19.571 1.00 91.00 82 LYS A N 1
ATOM 634 C CA . LYS A 1 82 ? 10.035 -6.654 -18.686 1.00 91.00 82 LYS A CA 1
ATOM 635 C C . LYS A 1 82 ? 10.037 -6.232 -17.215 1.00 91.00 82 LYS A C 1
ATOM 637 O O . LYS A 1 82 ? 9.145 -6.643 -16.466 1.00 91.00 82 LYS A O 1
ATOM 642 N N . PHE A 1 83 ? 11.008 -5.428 -16.785 1.00 91.75 83 PHE A N 1
ATOM 643 C CA . PHE A 1 83 ? 11.062 -4.906 -15.417 1.00 91.75 83 PHE A CA 1
ATOM 644 C C . PHE A 1 83 ? 9.875 -3.998 -15.099 1.00 91.75 83 PHE A C 1
ATOM 646 O O . PHE A 1 83 ? 9.175 -4.246 -14.119 1.00 91.75 83 PHE A O 1
ATOM 653 N N . LEU A 1 84 ? 9.575 -3.027 -15.960 1.00 92.44 84 LEU A N 1
ATOM 654 C CA . LEU A 1 84 ? 8.430 -2.124 -15.835 1.00 92.44 84 LEU A CA 1
ATOM 655 C C . LEU A 1 84 ? 7.101 -2.892 -15.770 1.00 92.44 84 LEU A C 1
ATOM 657 O O . LEU A 1 84 ? 6.239 -2.575 -14.948 1.00 92.44 84 LEU A O 1
ATOM 661 N N . GLY A 1 85 ? 6.949 -3.965 -16.551 1.00 92.88 85 GLY A N 1
ATOM 662 C CA . GLY A 1 85 ? 5.798 -4.866 -16.464 1.00 92.88 85 GLY A CA 1
ATOM 663 C C . GLY A 1 85 ? 5.644 -5.518 -15.083 1.00 92.88 85 GLY A C 1
ATOM 664 O O . GLY A 1 85 ? 4.549 -5.509 -14.514 1.00 92.88 85 GLY A O 1
ATOM 665 N N . ASN A 1 86 ? 6.738 -6.024 -14.504 1.00 94.31 86 ASN A N 1
ATOM 666 C CA . ASN A 1 86 ? 6.723 -6.592 -13.150 1.00 94.31 86 ASN A CA 1
ATOM 667 C C . ASN A 1 86 ? 6.495 -5.504 -12.086 1.00 94.31 86 ASN A C 1
ATOM 669 O O . ASN A 1 86 ? 5.732 -5.728 -11.147 1.00 94.31 86 ASN A O 1
ATOM 673 N N . LEU A 1 87 ? 7.072 -4.309 -12.262 1.00 94.56 87 LEU A N 1
ATOM 674 C CA . LEU A 1 87 ? 6.892 -3.174 -11.355 1.00 94.56 87 LEU A CA 1
ATOM 675 C C . LEU A 1 87 ? 5.426 -2.740 -11.321 1.00 94.56 87 LEU A C 1
ATOM 677 O O . LEU A 1 87 ? 4.867 -2.513 -10.253 1.00 94.56 87 LEU A O 1
ATOM 681 N N . ARG A 1 88 ? 4.755 -2.710 -12.475 1.00 94.81 88 ARG A N 1
ATOM 682 C CA . ARG A 1 88 ? 3.315 -2.439 -12.556 1.00 94.81 88 ARG A CA 1
ATOM 683 C C . ARG A 1 88 ? 2.479 -3.508 -11.849 1.00 94.81 88 ARG A C 1
ATOM 685 O O . ARG A 1 88 ? 1.483 -3.165 -11.205 1.00 94.81 88 ARG A O 1
ATOM 692 N N . GLY A 1 89 ? 2.853 -4.782 -11.971 1.00 95.12 89 GLY A N 1
ATOM 693 C CA . GLY A 1 89 ? 2.219 -5.882 -11.237 1.00 95.12 89 GLY A CA 1
ATOM 694 C C . GLY A 1 89 ? 2.344 -5.693 -9.725 1.00 95.12 89 GLY A C 1
ATOM 695 O O . GLY A 1 89 ? 1.343 -5.688 -9.013 1.00 95.12 89 GLY A O 1
ATOM 696 N N . TYR A 1 90 ? 3.554 -5.398 -9.255 1.00 94.81 90 TYR A N 1
ATOM 697 C CA . TYR A 1 90 ? 3.833 -5.093 -7.854 1.00 94.81 90 TYR A CA 1
ATOM 698 C C . TYR A 1 90 ? 3.046 -3.888 -7.330 1.00 94.81 90 TYR A C 1
ATOM 700 O O . TYR A 1 90 ? 2.373 -3.992 -6.308 1.00 94.81 90 TYR A O 1
ATOM 708 N N . VAL A 1 91 ? 3.028 -2.772 -8.068 1.00 95.81 91 VAL A N 1
ATOM 709 C CA . VAL A 1 91 ? 2.222 -1.590 -7.714 1.00 95.81 91 VAL A CA 1
ATOM 710 C C . VAL A 1 91 ? 0.730 -1.936 -7.660 1.00 95.81 91 VAL A C 1
ATOM 712 O O . VAL A 1 91 ? -0.009 -1.364 -6.862 1.00 95.81 91 VAL A O 1
ATOM 715 N N . SER A 1 92 ? 0.259 -2.893 -8.468 1.00 96.19 92 SER A N 1
ATOM 716 C CA . SER A 1 92 ? -1.132 -3.365 -8.413 1.00 96.19 92 SER A CA 1
ATOM 717 C C . SER A 1 92 ? -1.446 -4.118 -7.127 1.00 96.19 92 SER A C 1
ATOM 719 O O . SER A 1 92 ? -2.446 -3.799 -6.488 1.00 96.19 92 SER A O 1
ATOM 721 N N . LEU A 1 93 ? -0.565 -5.025 -6.709 1.00 95.44 93 LEU A N 1
ATOM 722 C CA . LEU A 1 93 ? -0.678 -5.718 -5.424 1.00 95.44 93 LEU A CA 1
ATOM 723 C C . LEU A 1 93 ? -0.596 -4.735 -4.249 1.00 95.44 93 LEU A C 1
ATOM 725 O O . LEU A 1 93 ? -1.387 -4.816 -3.313 1.00 95.44 93 LEU A O 1
ATOM 729 N N . MET A 1 94 ? 0.294 -3.743 -4.333 1.00 95.50 94 MET A N 1
ATOM 730 C CA . MET A 1 94 ? 0.399 -2.681 -3.332 1.00 95.50 94 MET A CA 1
ATOM 731 C C . MET A 1 94 ? -0.872 -1.824 -3.254 1.00 95.50 94 MET A C 1
ATOM 733 O O . MET A 1 94 ? -1.284 -1.440 -2.161 1.00 95.50 94 MET A O 1
ATOM 737 N N . THR A 1 95 ? -1.519 -1.556 -4.396 1.00 97.31 95 THR A N 1
ATOM 738 C CA . THR A 1 95 ? -2.809 -0.845 -4.437 1.00 97.31 95 THR A CA 1
ATOM 739 C C . THR A 1 95 ? -3.852 -1.642 -3.657 1.00 97.31 95 THR A C 1
ATOM 741 O O . THR A 1 95 ? -4.422 -1.115 -2.709 1.00 97.31 95 THR A O 1
ATOM 744 N N . ALA A 1 96 ? -4.014 -2.932 -3.966 1.00 96.69 96 ALA A N 1
ATOM 745 C CA . ALA A 1 96 ? -4.978 -3.798 -3.286 1.00 96.69 96 ALA A CA 1
ATOM 746 C C . ALA A 1 96 ? -4.692 -3.928 -1.776 1.00 96.69 96 ALA A C 1
ATOM 748 O O . ALA A 1 96 ? -5.607 -3.895 -0.952 1.00 96.69 96 ALA A O 1
ATOM 749 N N . ALA A 1 97 ? -3.416 -4.027 -1.387 1.00 95.62 97 ALA A N 1
ATOM 750 C CA . ALA A 1 97 ? -3.016 -4.064 0.019 1.00 95.62 97 ALA A CA 1
ATOM 751 C C . ALA A 1 97 ? -3.331 -2.745 0.747 1.00 95.62 97 ALA A C 1
ATOM 753 O O . ALA A 1 97 ? -3.727 -2.762 1.915 1.00 95.62 97 ALA A O 1
ATOM 754 N N . THR A 1 98 ? -3.154 -1.608 0.068 1.00 97.12 98 THR A N 1
ATOM 755 C CA . THR A 1 98 ? -3.473 -0.270 0.589 1.00 97.12 98 THR A CA 1
ATOM 756 C C . THR A 1 98 ? -4.983 -0.071 0.715 1.00 97.12 98 THR A C 1
ATOM 758 O O . THR A 1 98 ? -5.433 0.406 1.751 1.00 97.12 98 THR A O 1
ATOM 761 N N . GLU A 1 99 ? -5.775 -0.509 -0.268 1.00 97.50 99 GLU A N 1
ATOM 762 C CA . GLU A 1 99 ? -7.247 -0.469 -0.229 1.00 97.50 99 GLU A CA 1
ATOM 763 C C . GLU A 1 99 ? -7.799 -1.273 0.952 1.00 97.50 99 GLU A C 1
ATOM 765 O O . GLU A 1 99 ? -8.595 -0.755 1.738 1.00 97.50 99 GLU A O 1
ATOM 770 N N . LYS A 1 100 ? -7.328 -2.515 1.136 1.00 95.38 100 LYS A N 1
ATOM 771 C CA . LYS A 1 100 ? -7.731 -3.346 2.282 1.00 95.38 100 LYS A CA 1
ATOM 772 C C . LYS A 1 100 ? -7.337 -2.711 3.613 1.00 95.38 100 LYS A C 1
ATOM 774 O O . LYS A 1 100 ? -8.133 -2.698 4.549 1.00 95.38 100 LYS A O 1
ATOM 779 N N . LEU A 1 101 ? -6.133 -2.145 3.706 1.00 94.44 101 LEU A N 1
ATOM 780 C CA . LEU A 1 101 ? -5.697 -1.468 4.925 1.00 94.44 101 LEU A CA 1
ATOM 781 C C . LEU A 1 101 ? -6.520 -0.202 5.207 1.00 94.44 101 LEU A C 1
ATOM 783 O O . LEU A 1 101 ? -6.849 0.054 6.363 1.00 94.44 101 LEU A O 1
ATOM 787 N N . ALA A 1 102 ? -6.892 0.560 4.174 1.00 96.00 102 ALA A N 1
ATOM 788 C CA . ALA A 1 102 ? -7.745 1.741 4.301 1.00 96.00 102 ALA A CA 1
ATOM 789 C C . ALA A 1 102 ? -9.154 1.366 4.769 1.00 96.00 102 ALA A C 1
ATOM 791 O O . ALA A 1 102 ? -9.699 2.032 5.651 1.00 96.00 102 ALA A O 1
ATOM 792 N N . HIS A 1 103 ? -9.702 0.264 4.244 1.00 95.31 103 HIS A N 1
ATOM 793 C CA . HIS A 1 103 ? -10.966 -0.305 4.703 1.00 95.31 103 HIS A CA 1
ATOM 794 C C . HIS A 1 103 ? -10.911 -0.656 6.195 1.00 95.31 103 HIS A C 1
ATOM 796 O O . HIS A 1 103 ? -11.696 -0.126 6.980 1.00 95.31 103 HIS A O 1
ATOM 802 N N . ILE A 1 104 ? -9.922 -1.458 6.607 1.00 91.62 104 ILE A N 1
ATOM 803 C CA . ILE A 1 104 ? -9.733 -1.855 8.010 1.00 91.62 104 ILE A CA 1
ATOM 804 C C . ILE A 1 104 ? -9.540 -0.629 8.907 1.00 91.62 104 ILE A C 1
ATOM 806 O O . ILE A 1 104 ? -10.136 -0.548 9.979 1.00 91.62 104 ILE A O 1
ATOM 810 N N . CYS A 1 105 ? -8.730 0.343 8.479 1.00 92.06 105 CYS A N 1
ATOM 811 C CA . CYS A 1 105 ? -8.506 1.586 9.213 1.00 92.06 105 CYS A CA 1
ATOM 812 C C . CYS A 1 105 ? -9.815 2.369 9.406 1.00 92.06 105 CYS A C 1
ATOM 814 O O . CYS A 1 105 ? -10.074 2.868 10.501 1.00 92.06 105 CYS A O 1
ATOM 816 N N . GLY A 1 106 ? -10.660 2.431 8.372 1.00 91.44 106 GLY A N 1
ATOM 817 C CA . GLY A 1 106 ? -11.996 3.021 8.439 1.00 91.44 106 GLY A CA 1
ATOM 818 C C . GLY A 1 106 ? -12.903 2.306 9.440 1.00 91.44 106 GLY A C 1
ATOM 819 O O . GLY A 1 106 ? -13.411 2.951 10.356 1.00 91.44 106 GLY A O 1
ATOM 820 N N . ARG A 1 107 ? -13.027 0.975 9.335 1.00 91.44 107 ARG A N 1
ATOM 821 C CA . ARG A 1 107 ? -13.852 0.155 10.243 1.00 91.44 107 ARG A CA 1
ATOM 822 C C . ARG A 1 107 ? -13.386 0.245 11.700 1.00 91.44 107 ARG A C 1
ATOM 824 O O . ARG A 1 107 ? -14.201 0.333 12.616 1.00 91.44 107 ARG A O 1
ATOM 831 N N . LEU A 1 108 ? -12.072 0.281 11.945 1.00 88.69 108 LEU A N 1
ATOM 832 C CA . LEU A 1 108 ? -11.515 0.507 13.286 1.00 88.69 108 LEU A CA 1
ATOM 833 C C . LEU A 1 108 ? -11.841 1.910 13.819 1.00 88.69 108 LEU A C 1
ATOM 835 O O . LEU A 1 108 ? -12.151 2.054 15.005 1.00 88.69 108 LEU A O 1
ATOM 839 N N . GLY A 1 109 ? -11.809 2.924 12.951 1.00 88.50 109 GLY A N 1
ATOM 840 C CA . GLY A 1 109 ? -12.246 4.282 13.268 1.00 88.50 109 GLY A CA 1
ATOM 841 C C . GLY A 1 109 ? -13.716 4.333 13.681 1.00 88.50 109 GLY A C 1
ATOM 842 O O . GLY A 1 109 ? -14.025 4.833 14.762 1.00 88.50 109 GLY A O 1
ATOM 843 N N . GLU A 1 110 ? -14.606 3.743 12.882 1.00 88.56 110 GLU A N 1
ATOM 844 C CA . GLU A 1 110 ? -16.043 3.635 13.177 1.00 88.56 110 GLU A CA 1
ATOM 845 C C . GLU A 1 110 ? -16.292 2.930 14.513 1.00 88.56 110 GLU A C 1
ATOM 847 O O . GLU A 1 110 ? -16.995 3.461 15.375 1.00 88.56 110 GLU A O 1
ATOM 852 N N . ARG A 1 111 ? -15.631 1.788 14.743 1.00 85.75 111 ARG A N 1
ATOM 853 C CA . ARG A 1 111 ? -15.713 1.044 16.008 1.00 85.75 111 ARG A CA 1
ATOM 854 C C . ARG A 1 111 ? -15.284 1.879 17.208 1.00 85.75 111 ARG A C 1
ATOM 856 O O . ARG A 1 111 ? -15.894 1.797 18.272 1.00 85.75 111 ARG A O 1
ATOM 863 N N . SER A 1 112 ? -14.231 2.683 17.058 1.00 83.12 112 SER A N 1
ATOM 864 C CA . SER A 1 112 ? -13.762 3.562 18.134 1.00 83.12 112 SER A CA 1
ATOM 865 C C . SER A 1 112 ? -14.769 4.664 18.490 1.00 83.12 112 SER A C 1
ATOM 867 O O . SER A 1 112 ? -14.787 5.113 19.634 1.00 83.12 112 SER A O 1
ATOM 869 N N . GLY A 1 113 ? -15.635 5.044 17.544 1.00 81.00 113 GLY A N 1
ATOM 870 C CA . GLY A 1 113 ? -16.752 5.972 17.732 1.00 81.00 113 GLY A CA 1
ATOM 871 C C . GLY A 1 113 ? -18.065 5.318 18.180 1.00 81.00 113 GLY A C 1
ATOM 872 O O . GLY A 1 113 ? -19.078 6.007 18.245 1.00 81.00 113 GLY A O 1
ATOM 873 N N . GLY A 1 114 ? -18.066 4.013 18.483 1.00 83.12 114 GLY A N 1
ATOM 874 C CA . GLY A 1 114 ? -19.256 3.261 18.900 1.00 83.12 114 GLY A CA 1
ATOM 875 C C . GLY A 1 114 ? -19.996 2.531 17.773 1.00 83.12 114 GLY A C 1
ATOM 876 O O . GLY A 1 114 ? -21.066 1.984 18.023 1.00 83.12 114 GLY A O 1
ATOM 877 N N . GLY A 1 115 ? -19.446 2.511 16.555 1.00 84.69 115 GLY A N 1
ATOM 878 C CA . GLY A 1 115 ? -19.961 1.715 15.440 1.00 84.69 115 GLY A CA 1
ATOM 879 C C . GLY A 1 115 ? -19.710 0.211 15.599 1.00 84.69 115 GLY A C 1
ATOM 880 O O . GLY A 1 115 ? -18.953 -0.225 16.472 1.00 84.69 115 GLY A O 1
ATOM 881 N N . ASP A 1 116 ? -20.330 -0.581 14.723 1.00 88.31 116 ASP A N 1
ATOM 882 C CA . ASP A 1 116 ? -20.192 -2.036 14.733 1.00 88.31 116 ASP A CA 1
ATOM 883 C C . ASP A 1 116 ? -19.045 -2.505 13.827 1.00 88.31 116 ASP A C 1
ATOM 885 O O . ASP A 1 116 ? -18.946 -2.156 12.647 1.00 88.31 116 ASP A O 1
ATOM 889 N N . TYR A 1 117 ? -18.149 -3.296 14.405 1.00 87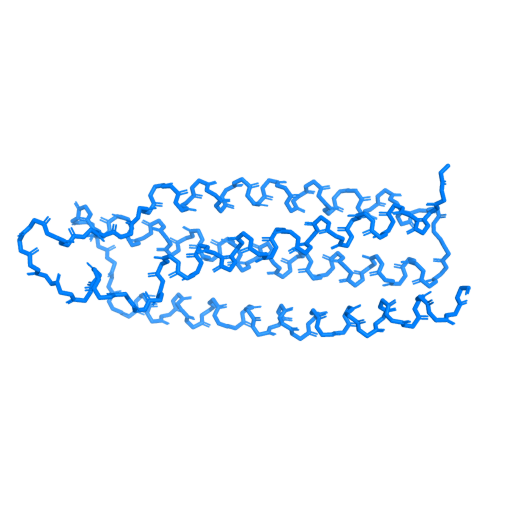.44 117 TYR A N 1
ATOM 890 C CA . TYR A 1 117 ? -17.090 -3.999 13.693 1.00 87.44 117 TYR A CA 1
ATOM 891 C C . TYR A 1 117 ? -16.679 -5.196 14.543 1.00 87.44 117 TYR A C 1
ATOM 893 O O . TYR A 1 117 ? -15.849 -5.105 15.467 1.00 87.44 117 TYR A O 1
ATOM 901 N N . GLY A 1 118 ? -17.358 -6.305 14.258 1.00 83.88 118 GLY A N 1
ATOM 902 C CA . GLY A 1 118 ? -17.271 -7.547 15.001 1.00 83.88 118 GLY A CA 1
ATOM 903 C C . GLY A 1 118 ? -15.887 -8.190 14.949 1.00 83.88 118 GLY A C 1
ATOM 904 O O . GLY A 1 118 ? -15.034 -7.885 14.115 1.00 83.88 118 GLY A O 1
ATOM 905 N N . LYS A 1 119 ? -15.654 -9.124 15.874 1.00 84.19 119 LYS A N 1
ATOM 906 C CA . LYS A 1 119 ? -14.408 -9.899 15.912 1.00 84.19 119 LYS A CA 1
ATOM 907 C C . LYS A 1 119 ? -14.233 -10.748 14.650 1.00 84.19 119 LYS A C 1
ATOM 909 O O . LYS A 1 119 ? -13.116 -10.826 14.150 1.00 84.19 119 LYS A O 1
ATOM 914 N N . ASP A 1 120 ? -15.306 -11.357 14.157 1.00 90.69 120 ASP A N 1
ATOM 915 C CA . ASP A 1 120 ? -15.247 -12.268 13.011 1.00 90.69 120 ASP A CA 1
ATOM 916 C C . ASP A 1 120 ? -14.982 -11.506 11.708 1.00 90.69 120 ASP A C 1
ATOM 918 O O . ASP A 1 120 ? -14.089 -11.895 10.958 1.00 90.69 120 ASP A O 1
ATOM 922 N N . GLU A 1 121 ? -15.642 -10.357 11.512 1.00 88.88 121 GLU A N 1
ATOM 923 C CA . GLU A 1 121 ? -15.334 -9.415 10.424 1.00 88.88 121 GLU A CA 1
ATOM 924 C C . GLU A 1 121 ? -13.866 -8.978 10.468 1.00 88.88 121 GLU A C 1
ATOM 926 O O . GLU A 1 121 ? -13.150 -9.095 9.479 1.00 88.88 121 GLU A O 1
ATOM 931 N N . TYR A 1 122 ? -13.370 -8.576 11.644 1.00 84.62 122 TYR A N 1
ATOM 932 C CA . TYR A 1 122 ? -11.965 -8.203 11.802 1.00 84.62 122 TYR A CA 1
ATOM 933 C C . TYR A 1 122 ? -10.999 -9.344 11.450 1.00 84.62 122 TYR A C 1
ATOM 935 O O . TYR A 1 122 ? -9.962 -9.122 10.824 1.00 84.62 122 TYR A O 1
ATOM 943 N N . VAL A 1 123 ? -11.308 -10.578 11.859 1.00 85.44 123 VAL A N 1
ATOM 944 C CA . VAL A 1 123 ? -10.478 -11.749 11.544 1.00 85.44 123 VAL A CA 1
ATOM 945 C C . VAL A 1 123 ? -10.466 -12.020 10.041 1.00 85.44 123 VAL A C 1
ATOM 947 O O . VAL A 1 123 ? -9.391 -12.287 9.494 1.00 85.44 123 VAL A O 1
ATOM 950 N N . GLN A 1 124 ? -11.621 -11.923 9.382 1.00 92.88 124 GLN A N 1
ATOM 951 C CA . GLN A 1 124 ? -11.734 -12.081 7.937 1.00 92.88 124 GLN A CA 1
ATOM 952 C C . GLN A 1 124 ? -10.922 -11.010 7.199 1.00 92.88 124 GLN A C 1
ATOM 954 O O . GLN A 1 124 ? -10.037 -11.359 6.415 1.00 92.88 124 GLN A O 1
ATOM 959 N N . ASP A 1 125 ? -11.128 -9.733 7.514 1.00 89.94 125 ASP A N 1
ATOM 960 C CA . ASP A 1 125 ? -10.429 -8.623 6.863 1.00 89.94 125 ASP A CA 1
ATOM 961 C C . ASP A 1 125 ? -8.906 -8.739 7.018 1.00 89.94 125 ASP A C 1
ATOM 963 O O . ASP A 1 125 ? -8.143 -8.562 6.063 1.00 89.94 125 ASP A O 1
ATOM 967 N N . MET A 1 126 ? -8.435 -9.107 8.214 1.00 88.50 126 MET A N 1
ATOM 968 C CA . MET A 1 126 ? -7.010 -9.336 8.462 1.00 88.50 126 MET A CA 1
ATOM 969 C C . MET A 1 126 ? -6.461 -10.545 7.697 1.00 88.50 126 MET A C 1
ATOM 971 O O . MET A 1 126 ? -5.291 -10.535 7.309 1.00 88.50 126 MET A O 1
ATOM 975 N N . SER A 1 127 ? -7.262 -11.592 7.489 1.00 91.62 127 SER A N 1
ATOM 976 C CA . SER A 1 127 ? -6.877 -12.744 6.666 1.00 91.62 127 SER A CA 1
ATOM 977 C C . SER A 1 127 ? -6.695 -12.335 5.206 1.00 91.62 127 SER A C 1
ATOM 979 O O . SER A 1 127 ? -5.662 -12.622 4.598 1.00 91.62 127 SER A O 1
ATOM 981 N N . GLU A 1 128 ? -7.655 -11.592 4.661 1.00 93.88 128 GLU A N 1
ATOM 982 C CA . GLU A 1 128 ? -7.599 -11.100 3.287 1.00 93.88 128 GLU A CA 1
ATOM 983 C C . GLU A 1 128 ? -6.442 -10.116 3.068 1.00 93.88 128 GLU A C 1
ATOM 985 O O . GLU A 1 128 ? -5.757 -10.176 2.046 1.00 93.88 128 GLU A O 1
ATOM 990 N N . LEU A 1 129 ? -6.182 -9.234 4.038 1.00 91.19 129 LEU A N 1
ATOM 991 C CA . LEU A 1 129 ? -5.037 -8.328 4.004 1.00 91.19 129 LEU A CA 1
ATOM 992 C C . LEU A 1 129 ? -3.713 -9.106 3.949 1.00 91.19 129 LEU A C 1
ATOM 994 O O . LEU A 1 129 ? -2.851 -8.794 3.126 1.00 91.19 129 LEU A O 1
ATOM 998 N N . ARG A 1 130 ? -3.551 -10.137 4.789 1.00 88.94 130 ARG A N 1
ATOM 999 C CA . ARG A 1 130 ? -2.338 -10.974 4.816 1.00 88.94 130 ARG A CA 1
ATOM 1000 C C . ARG A 1 130 ? -2.129 -11.741 3.514 1.00 88.94 130 ARG A C 1
ATOM 1002 O O . ARG A 1 130 ? -0.986 -11.872 3.083 1.00 88.94 130 ARG A O 1
ATOM 1009 N N . ALA A 1 131 ? -3.203 -12.225 2.888 1.00 92.94 131 ALA A N 1
ATOM 1010 C CA . ALA A 1 131 ? -3.121 -12.911 1.602 1.00 92.94 131 ALA A CA 1
ATOM 1011 C C . ALA A 1 131 ? -2.520 -11.995 0.522 1.00 92.94 131 ALA A C 1
ATOM 1013 O O . ALA A 1 131 ? -1.513 -12.345 -0.091 1.00 92.94 131 ALA A O 1
ATOM 1014 N N . VAL A 1 132 ? -3.048 -10.774 0.380 1.00 91.81 132 VAL A N 1
ATOM 1015 C CA . VAL A 1 132 ? -2.530 -9.798 -0.596 1.00 91.81 132 VAL A CA 1
ATOM 1016 C C . VAL A 1 132 ? -1.104 -9.348 -0.251 1.00 91.81 132 VAL A C 1
ATOM 1018 O O . VAL A 1 132 ? -0.265 -9.190 -1.135 1.00 91.81 132 VAL A O 1
ATOM 1021 N N . GLN A 1 133 ? -0.787 -9.168 1.034 1.00 88.50 133 GLN A N 1
ATOM 1022 C CA . GLN A 1 133 ? 0.566 -8.799 1.472 1.00 88.50 133 GLN A CA 1
ATOM 1023 C C . GLN A 1 133 ? 1.613 -9.862 1.152 1.00 88.50 133 GLN A C 1
ATOM 1025 O O . GLN A 1 133 ? 2.751 -9.512 0.839 1.00 88.50 133 GLN A O 1
ATOM 1030 N N . LYS A 1 134 ? 1.240 -11.142 1.231 1.00 90.44 134 LYS A N 1
ATOM 1031 C CA . LYS A 1 134 ? 2.122 -12.245 0.860 1.00 90.44 134 LYS A CA 1
ATOM 1032 C C . LYS A 1 134 ? 2.490 -12.165 -0.621 1.00 90.44 134 LYS A C 1
ATOM 1034 O O . LYS A 1 134 ? 3.674 -12.136 -0.944 1.00 90.44 134 LYS A O 1
ATOM 1039 N N . GLU A 1 135 ? 1.494 -12.041 -1.496 1.00 91.19 135 GLU A N 1
ATOM 1040 C CA . GLU A 1 135 ? 1.718 -11.892 -2.941 1.00 91.19 135 GLU A CA 1
ATOM 1041 C C . GLU A 1 135 ? 2.557 -10.645 -3.256 1.00 91.19 135 GLU A C 1
ATOM 1043 O O . GLU A 1 135 ? 3.492 -10.686 -4.058 1.00 91.19 135 GLU A O 1
ATOM 1048 N N . HIS A 1 136 ? 2.263 -9.530 -2.581 1.00 88.31 136 HIS A N 1
ATOM 1049 C CA . HIS A 1 136 ? 3.030 -8.292 -2.701 1.00 88.31 136 HIS A CA 1
ATOM 1050 C C . HIS A 1 136 ? 4.507 -8.484 -2.317 1.00 88.31 136 HIS A C 1
ATOM 1052 O O . HIS A 1 136 ? 5.391 -8.017 -3.035 1.00 88.31 136 HIS A O 1
ATOM 1058 N N . LEU A 1 137 ? 4.795 -9.187 -1.217 1.00 88.62 137 LEU A N 1
ATOM 1059 C CA . LEU A 1 137 ? 6.164 -9.462 -0.776 1.00 88.62 137 LEU A CA 1
ATOM 1060 C C . LEU A 1 137 ? 6.924 -10.326 -1.791 1.00 88.62 137 LEU A C 1
ATOM 1062 O O . LEU A 1 137 ? 8.051 -9.990 -2.151 1.00 88.62 137 LEU A O 1
ATOM 1066 N N . GLU A 1 138 ? 6.302 -11.399 -2.277 1.00 90.31 138 GLU A N 1
ATOM 1067 C CA . GLU A 1 138 ? 6.886 -12.296 -3.283 1.00 90.31 138 GLU A CA 1
ATOM 1068 C C . GLU A 1 138 ? 7.224 -11.541 -4.579 1.00 90.31 138 GLU A C 1
ATOM 1070 O O . GLU A 1 138 ? 8.332 -11.660 -5.112 1.00 90.31 138 GLU A O 1
ATOM 1075 N N . ALA A 1 139 ? 6.316 -10.678 -5.046 1.00 90.94 139 ALA A N 1
ATOM 1076 C CA . ALA A 1 139 ? 6.562 -9.813 -6.197 1.00 90.94 139 ALA A CA 1
ATOM 1077 C C . ALA A 1 139 ? 7.702 -8.804 -5.949 1.00 90.94 139 ALA A C 1
ATOM 1079 O O . ALA A 1 139 ? 8.484 -8.517 -6.859 1.00 90.94 139 ALA A O 1
ATOM 1080 N N . GLY A 1 140 ? 7.829 -8.291 -4.722 1.00 89.12 140 GLY A N 1
ATOM 1081 C CA . GLY A 1 140 ? 8.907 -7.384 -4.325 1.00 89.12 140 GLY A CA 1
ATOM 1082 C C . GLY A 1 140 ? 10.288 -8.044 -4.340 1.00 89.12 140 GLY A C 1
ATOM 1083 O O . GLY A 1 140 ? 11.243 -7.444 -4.834 1.00 89.12 140 GLY A O 1
ATOM 1084 N N . VAL A 1 141 ? 10.394 -9.291 -3.865 1.00 90.19 141 VAL A N 1
ATOM 1085 C CA . VAL A 1 141 ? 11.644 -10.075 -3.920 1.00 90.19 141 VAL A CA 1
ATOM 1086 C C . VAL A 1 141 ? 12.098 -10.252 -5.366 1.00 90.19 141 VAL A C 1
ATOM 1088 O O . VAL A 1 141 ? 13.234 -9.916 -5.701 1.00 90.19 141 VAL A O 1
ATOM 1091 N N . LYS A 1 142 ? 11.179 -10.672 -6.242 1.00 91.19 142 LYS A N 1
ATOM 1092 C CA . LYS A 1 142 ? 11.451 -10.840 -7.673 1.00 91.19 142 LYS A CA 1
ATOM 1093 C C . LYS A 1 142 ? 11.931 -9.542 -8.332 1.00 91.19 142 LYS A C 1
ATOM 1095 O O . LYS A 1 142 ? 12.862 -9.555 -9.132 1.00 91.19 142 LYS A O 1
ATOM 1100 N N . LEU A 1 143 ? 11.316 -8.404 -8.004 1.00 90.69 143 LEU A N 1
ATOM 1101 C CA . LEU A 1 143 ? 11.733 -7.105 -8.540 1.00 90.69 143 LEU A CA 1
ATOM 1102 C C . LEU A 1 143 ? 13.136 -6.701 -8.104 1.00 90.69 143 LEU A C 1
ATOM 1104 O O . LEU A 1 143 ? 13.887 -6.138 -8.900 1.00 90.69 143 LEU A O 1
ATOM 1108 N N . HIS A 1 144 ? 13.491 -6.984 -6.853 1.00 88.88 144 HIS A N 1
ATOM 1109 C CA . HIS A 1 144 ? 14.826 -6.702 -6.338 1.00 88.88 144 HIS A CA 1
ATOM 1110 C C . HIS A 1 144 ? 15.901 -7.508 -7.071 1.00 88.88 144 HIS A C 1
ATOM 1112 O O . HIS A 1 144 ? 16.956 -6.969 -7.401 1.00 88.88 144 HIS A O 1
ATOM 1118 N N . GLU A 1 145 ? 15.625 -8.777 -7.371 1.00 90.00 145 GLU A N 1
ATOM 1119 C CA . GLU A 1 145 ? 16.509 -9.630 -8.174 1.00 90.00 145 GLU A CA 1
ATOM 1120 C C . GLU A 1 145 ? 16.686 -9.073 -9.591 1.00 90.00 145 GLU A C 1
ATOM 1122 O O . GLU A 1 145 ? 17.814 -8.839 -10.022 1.00 90.00 145 GLU A O 1
ATOM 1127 N N . MET A 1 146 ? 15.586 -8.731 -10.267 1.00 90.12 146 MET A N 1
ATOM 1128 C CA . MET A 1 146 ? 15.633 -8.145 -11.612 1.00 90.12 146 MET A CA 1
ATOM 1129 C C . MET A 1 146 ? 16.399 -6.814 -11.657 1.00 90.12 146 MET A C 1
ATOM 1131 O O . MET A 1 146 ? 17.114 -6.540 -12.618 1.00 90.12 146 MET A O 1
ATOM 1135 N N . MET A 1 147 ? 16.275 -5.979 -10.620 1.00 86.25 147 MET A N 1
ATOM 1136 C CA . MET A 1 147 ? 16.997 -4.705 -10.538 1.00 86.25 147 MET A CA 1
ATOM 1137 C C . MET A 1 147 ? 18.513 -4.907 -10.419 1.00 86.25 147 MET A C 1
ATOM 1139 O O . MET A 1 147 ? 19.286 -4.136 -10.993 1.00 86.25 147 MET A O 1
ATOM 1143 N N . LYS A 1 148 ? 18.953 -5.947 -9.697 1.00 87.12 148 LYS A N 1
ATOM 1144 C CA . LYS A 1 148 ? 20.376 -6.306 -9.607 1.00 87.12 148 LYS A CA 1
ATOM 1145 C C . LYS A 1 148 ? 20.918 -6.747 -10.961 1.00 87.12 148 LYS A C 1
ATOM 1147 O O . LYS A 1 148 ? 21.988 -6.292 -11.346 1.00 87.12 148 LYS A O 1
ATOM 1152 N N . GLU A 1 149 ? 20.174 -7.584 -11.681 1.00 85.81 149 GLU A N 1
ATOM 1153 C CA . GLU A 1 149 ? 20.554 -8.056 -13.019 1.00 85.81 149 GLU A CA 1
ATOM 1154 C C . GLU A 1 149 ? 20.669 -6.894 -14.015 1.00 85.81 149 GLU A C 1
ATOM 1156 O O . GLU A 1 149 ? 21.680 -6.767 -14.702 1.00 85.81 149 GLU A O 1
ATOM 1161 N N . LEU A 1 150 ? 19.681 -5.993 -14.029 1.00 79.69 150 LEU A N 1
ATOM 1162 C CA . LEU A 1 150 ? 19.688 -4.789 -14.866 1.00 79.69 150 LEU A CA 1
ATOM 1163 C C . LEU A 1 150 ? 20.858 -3.847 -14.559 1.00 79.69 150 LEU A C 1
ATOM 1165 O O . LEU A 1 150 ? 21.386 -3.216 -15.466 1.00 79.69 150 LEU A O 1
ATOM 1169 N N . SER A 1 151 ? 21.260 -3.753 -13.291 1.00 74.81 151 SER A N 1
ATOM 1170 C CA . SER A 1 151 ? 22.385 -2.907 -12.871 1.00 74.81 151 SER A CA 1
ATOM 1171 C C . SER A 1 151 ? 23.754 -3.546 -13.137 1.00 74.81 151 SER A C 1
ATOM 1173 O O . SER A 1 151 ? 24.752 -2.835 -13.142 1.00 74.81 151 SER A O 1
ATOM 1175 N N . ALA A 1 152 ? 23.820 -4.871 -13.309 1.00 71.38 152 ALA A N 1
ATOM 1176 C CA . ALA A 1 152 ? 25.058 -5.619 -1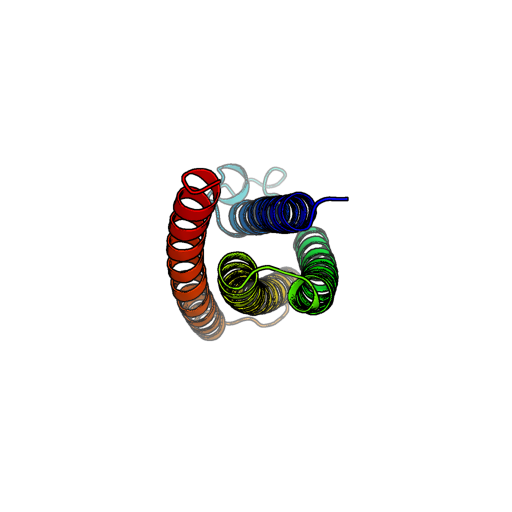3.544 1.00 71.38 152 ALA A CA 1
ATOM 1177 C C . ALA A 1 152 ? 25.349 -5.871 -15.034 1.00 71.38 152 ALA A C 1
ATOM 1179 O O . ALA A 1 152 ? 26.490 -6.155 -15.388 1.00 71.38 152 ALA A O 1
ATOM 1180 N N . GLY A 1 153 ? 24.327 -5.803 -15.892 1.00 59.56 153 GLY A N 1
ATOM 1181 C CA . GLY A 1 153 ? 24.441 -5.969 -17.345 1.00 59.56 153 GLY A CA 1
ATOM 1182 C C . GLY A 1 153 ? 24.499 -4.661 -18.144 1.00 59.56 153 GLY A C 1
ATOM 1183 O O . GLY A 1 153 ? 24.332 -4.717 -19.362 1.00 59.56 153 GLY A O 1
ATOM 1184 N N . GLY A 1 154 ? 24.666 -3.518 -17.469 1.00 48.25 154 GLY A N 1
ATOM 1185 C CA . GLY A 1 154 ? 24.792 -2.181 -18.065 1.00 48.25 154 GLY A CA 1
ATOM 1186 C C . GLY A 1 154 ? 26.229 -1.686 -18.128 1.00 48.25 154 GLY A C 1
ATOM 1187 O O . GLY A 1 154 ? 27.010 -2.033 -17.215 1.00 48.25 154 GLY A O 1
#

Secondary structure (DSSP, 8-state):
--HHHHHHHHHHHHHHHHHHHHHHHHHHHS--HHHH---TTT-----HHHHHHHHHHHHHHHHHHHHHHHHHTTSS-HHHHHHHHHHHHHHHHHHHHHHHHHHHHHHHHHHHTT----HHHHHHHHHHHHHHHHHHHHHHHHHHHHHHHHHH--